Protein AF-A0A1X2GBZ3-F1 (afdb_monomer_lite)

InterPro domains:
  IPR006565 Bromodomain associated domain [PF07524] (2-74)
  IPR006565 Bromodomain associated domain [SM00576] (1-77)
  IPR009072 Histone-fold [G3DSA:1.10.20.10] (1-85)
  IPR037818 Transcription initiation factor TFIID subunit 8 [PTHR46338] (2-72)

pLDDT: mean 94.71, std 5.88, range [58.47, 98.38]

Foldseek 3Di:
DVVLLVVLLVVLVVVCVLVPDPDDDPVRSSVVSVVSVVVVVQLLVQLCVVCVVVVHRDGDPVSSQVSCVVVVHHPVVVVVCVVPRD

Secondary structure (DSSP, 8-state):
-HHHHHHHHHHHHHHHHHTT-S---HHHHHHHHHHHHHHHHHHHHHHHHHHHHTT-SS--HHHHHHHHHHTT--HHHHHHHHHHT-

Structure (mmCIF, N/CA/C/O backbone):
data_AF-A0A1X2GBZ3-F1
#
_entry.id   AF-A0A1X2GBZ3-F1
#
loop_
_atom_site.group_PDB
_atom_site.id
_atom_site.type_symbol
_atom_site.label_atom_id
_atom_site.label_alt_id
_atom_site.label_comp_id
_atom_site.label_asym_id
_atom_site.label_entity_id
_atom_site.label_seq_id
_atom_site.pdbx_PDB_ins_code
_atom_site.Cartn_x
_atom_site.Cartn_y
_atom_site.Cartn_z
_atom_site.occupancy
_atom_site.B_iso_or_equiv
_atom_site.auth_seq_id
_atom_site.auth_comp_id
_atom_site.auth_asym_id
_atom_site.auth_atom_id
_atom_site.pdbx_PDB_model_num
ATOM 1 N N . GLU A 1 1 ? -1.864 18.373 1.283 1.00 58.47 1 GLU A N 1
ATOM 2 C CA . GLU A 1 1 ? -1.743 17.131 2.078 1.00 58.47 1 GLU A CA 1
ATOM 3 C C . GLU A 1 1 ? -3.083 16.681 2.644 1.00 58.47 1 GLU A C 1
ATOM 5 O O . GLU A 1 1 ? -3.422 15.515 2.482 1.00 58.47 1 GLU A O 1
ATOM 10 N N . ASP A 1 2 ? -3.889 17.602 3.178 1.00 82.94 2 ASP A N 1
ATOM 11 C CA . ASP A 1 2 ? -5.175 17.300 3.828 1.00 82.94 2 ASP A CA 1
ATOM 12 C C . ASP A 1 2 ? -6.160 16.482 2.983 1.00 82.94 2 ASP A C 1
ATOM 14 O O . ASP A 1 2 ? -6.820 15.592 3.510 1.00 82.94 2 ASP A O 1
ATOM 18 N N . PHE A 1 3 ? -6.244 16.728 1.669 1.00 92.19 3 PHE A N 1
ATOM 19 C CA . PHE A 1 3 ? -7.151 15.977 0.793 1.00 92.19 3 PHE A CA 1
ATOM 20 C C . PHE A 1 3 ? -6.772 14.492 0.681 1.00 92.19 3 PHE A C 1
ATOM 22 O O . PHE A 1 3 ? -7.625 13.625 0.853 1.00 92.19 3 PHE A O 1
ATOM 29 N N . CYS A 1 4 ? -5.494 14.185 0.430 1.00 92.50 4 CYS A N 1
ATOM 30 C CA . CYS A 1 4 ? -5.029 12.800 0.324 1.00 92.50 4 CYS A CA 1
ATOM 31 C C . CYS A 1 4 ? -5.163 12.075 1.665 1.00 92.50 4 CYS A C 1
ATOM 33 O O . CYS A 1 4 ? -5.612 10.933 1.696 1.00 92.50 4 CYS A O 1
ATOM 35 N N . PHE A 1 5 ? -4.838 12.754 2.770 1.00 94.81 5 PHE A N 1
ATOM 36 C CA . PHE A 1 5 ? -5.051 12.209 4.108 1.00 94.81 5 PHE A CA 1
ATOM 37 C C . PHE A 1 5 ? -6.536 11.917 4.364 1.00 94.81 5 PHE A C 1
ATOM 39 O O . PHE A 1 5 ? -6.881 10.821 4.794 1.00 94.81 5 PHE A O 1
ATOM 46 N N . ALA A 1 6 ? -7.438 12.851 4.045 1.00 96.81 6 ALA A N 1
ATOM 47 C CA . ALA A 1 6 ? -8.877 12.657 4.214 1.00 96.81 6 ALA A CA 1
ATOM 48 C C . ALA A 1 6 ? -9.424 11.497 3.363 1.00 96.81 6 ALA A C 1
ATOM 50 O O . ALA A 1 6 ? -10.290 10.751 3.831 1.00 96.81 6 ALA A O 1
ATOM 51 N N . LEU A 1 7 ? -8.900 11.310 2.146 1.00 96.62 7 LEU A N 1
ATOM 52 C CA . LEU A 1 7 ? -9.250 10.177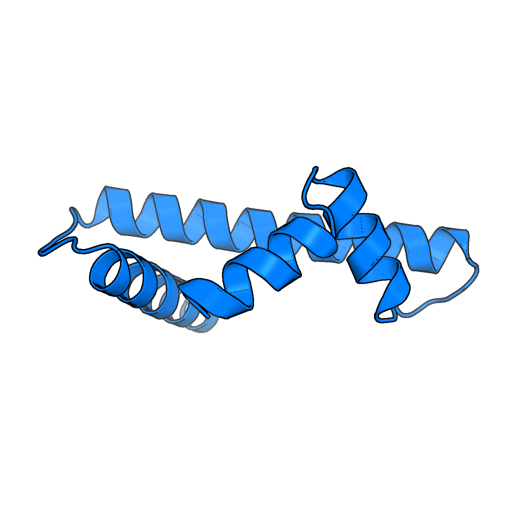 1.291 1.00 96.62 7 LEU A CA 1
ATOM 53 C C . LEU A 1 7 ? -8.785 8.855 1.912 1.00 96.62 7 LEU A C 1
ATOM 55 O O . LEU A 1 7 ? -9.599 7.958 2.107 1.00 96.62 7 LEU A O 1
ATOM 59 N N . LEU A 1 8 ? -7.510 8.761 2.302 1.00 96.88 8 LEU A N 1
ATOM 60 C CA . LEU A 1 8 ? -6.963 7.567 2.955 1.00 96.88 8 LEU A CA 1
ATOM 61 C C . LEU A 1 8 ? -7.685 7.250 4.265 1.00 96.88 8 LEU A C 1
ATOM 63 O O . LEU A 1 8 ? -7.951 6.085 4.560 1.00 96.88 8 LEU A O 1
ATOM 67 N N . ARG A 1 9 ? -8.054 8.280 5.030 1.00 97.06 9 ARG A N 1
ATOM 68 C CA . ARG A 1 9 ? -8.817 8.127 6.267 1.00 97.06 9 ARG A CA 1
ATOM 69 C C . ARG A 1 9 ? -10.200 7.566 5.989 1.00 97.06 9 ARG A C 1
ATOM 71 O O . ARG A 1 9 ? -10.625 6.636 6.665 1.00 97.06 9 ARG A O 1
ATOM 78 N N . THR A 1 10 ? -10.889 8.094 4.980 1.00 97.12 10 THR A N 1
ATOM 79 C CA . THR A 1 10 ? -12.187 7.567 4.536 1.00 97.12 10 THR A CA 1
ATOM 80 C C . THR A 1 10 ? -12.080 6.095 4.146 1.00 97.12 10 THR A C 1
ATOM 82 O O . THR A 1 10 ? -12.850 5.285 4.659 1.00 97.12 10 THR A O 1
ATOM 85 N N . SER A 1 11 ? -11.096 5.734 3.319 1.00 96.12 11 SER A N 1
ATOM 86 C CA . SER A 1 11 ? -10.870 4.345 2.907 1.00 96.12 11 SER A CA 1
ATOM 87 C C . SER A 1 11 ? -10.556 3.435 4.097 1.00 96.12 11 SER A C 1
ATOM 89 O O . SER A 1 11 ? -11.143 2.366 4.224 1.00 96.12 11 SER A O 1
ATOM 91 N N . SER A 1 12 ? -9.705 3.884 5.024 1.00 96.00 12 SER A N 1
ATOM 92 C CA . SER A 1 12 ? -9.359 3.125 6.236 1.00 96.00 12 SER A CA 1
ATOM 93 C C . SER A 1 12 ? -10.595 2.842 7.094 1.00 96.00 12 SER A C 1
ATOM 95 O O . SER A 1 12 ? -10.793 1.724 7.561 1.00 96.00 12 SER A O 1
ATOM 97 N N . LEU A 1 13 ? -11.469 3.839 7.270 1.00 96.38 13 LEU A N 1
ATOM 98 C CA . LEU A 1 13 ? -12.720 3.680 8.016 1.00 96.38 13 LEU A CA 1
ATOM 99 C C . LEU A 1 13 ? -13.713 2.749 7.309 1.00 96.38 13 LEU A C 1
ATOM 101 O O . LEU A 1 13 ? -14.413 1.991 7.978 1.00 96.38 13 LEU A O 1
ATOM 105 N N . GLN A 1 14 ? -13.780 2.788 5.976 1.00 94.94 14 GLN A N 1
ATOM 106 C CA . GLN A 1 14 ? -14.616 1.872 5.195 1.00 94.94 14 GLN A CA 1
ATOM 107 C C . GLN A 1 14 ? -14.141 0.421 5.336 1.00 94.94 14 GLN A C 1
ATOM 109 O O . GLN A 1 14 ? -14.972 -0.456 5.562 1.00 94.94 14 GLN A O 1
ATOM 114 N N . ILE A 1 15 ? -12.825 0.186 5.294 1.00 93.69 15 ILE A N 1
ATOM 115 C CA . ILE A 1 15 ? -12.223 -1.136 5.517 1.00 93.69 15 ILE A CA 1
ATOM 116 C C . ILE A 1 15 ? -12.520 -1.633 6.938 1.00 93.69 15 ILE A C 1
ATOM 118 O O . ILE A 1 15 ? -12.997 -2.751 7.108 1.00 93.69 15 ILE A O 1
ATOM 122 N N . LEU A 1 16 ? -12.322 -0.796 7.965 1.00 94.62 16 LEU A N 1
ATOM 123 C CA . LEU A 1 16 ? -12.651 -1.159 9.351 1.00 94.62 16 LEU A CA 1
ATOM 124 C C . LEU A 1 16 ? -14.134 -1.515 9.512 1.00 94.62 16 LEU A C 1
ATOM 126 O O . LEU A 1 16 ? -14.473 -2.494 10.174 1.00 94.62 16 LEU A O 1
ATOM 130 N N . LYS A 1 17 ? -15.028 -0.752 8.878 1.00 94.50 17 LYS A N 1
ATOM 131 C CA . LYS A 1 17 ? -16.461 -1.047 8.900 1.00 94.50 17 LYS A CA 1
ATOM 132 C C . LYS A 1 17 ? -16.781 -2.383 8.222 1.00 94.50 17 LYS A C 1
ATOM 134 O O . LYS A 1 17 ? -17.585 -3.139 8.759 1.00 94.50 17 LYS A O 1
ATOM 139 N N . ALA A 1 18 ? -16.164 -2.680 7.076 1.00 91.56 18 ALA A N 1
ATOM 140 C CA . ALA A 1 18 ? -16.324 -3.964 6.387 1.00 91.56 18 ALA A CA 1
ATOM 141 C C . ALA A 1 18 ? -15.815 -5.140 7.240 1.00 91.56 18 ALA A C 1
ATOM 143 O O . ALA A 1 18 ? -16.443 -6.192 7.270 1.00 91.56 18 ALA A O 1
ATOM 144 N N . ALA A 1 19 ? -14.756 -4.920 8.024 1.00 91.94 19 ALA A N 1
ATOM 145 C CA . ALA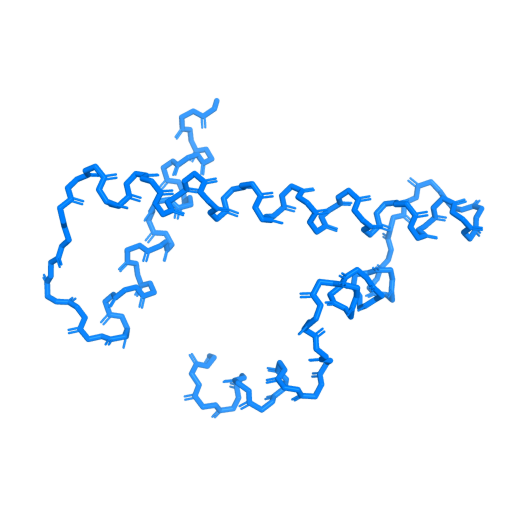 A 1 19 ? -14.235 -5.879 8.996 1.00 91.94 19 ALA A CA 1
ATOM 146 C C . ALA A 1 19 ? -15.090 -6.018 10.280 1.00 91.94 19 ALA A C 1
ATOM 148 O O . ALA A 1 19 ? -14.732 -6.786 11.171 1.00 91.94 19 ALA A O 1
ATOM 149 N N . GLY A 1 20 ? -16.206 -5.286 10.405 1.00 95.06 20 GLY A N 1
ATOM 150 C CA . GLY A 1 20 ? -17.151 -5.406 11.522 1.00 95.06 20 GLY A CA 1
ATOM 151 C C . GLY A 1 20 ? -16.912 -4.456 12.700 1.00 95.06 20 GLY A C 1
ATOM 152 O O . GLY A 1 20 ? -17.554 -4.608 13.738 1.00 95.06 20 GLY A O 1
ATOM 153 N N . PHE A 1 21 ? -16.027 -3.462 12.572 1.00 96.19 21 PHE A N 1
ATOM 154 C CA . PHE A 1 21 ? -15.860 -2.445 13.612 1.00 96.19 21 PHE A CA 1
ATOM 155 C C . PHE A 1 21 ? -17.027 -1.447 13.595 1.00 96.19 21 PHE A C 1
ATOM 157 O O . PHE A 1 21 ? -17.292 -0.790 12.587 1.00 96.19 21 PHE A O 1
ATOM 164 N N . GLU A 1 22 ? -17.691 -1.277 14.740 1.00 94.62 22 GLU A N 1
ATOM 165 C CA . GLU A 1 22 ? -18.787 -0.306 14.906 1.00 94.62 22 GLU A CA 1
ATOM 166 C C . GLU A 1 22 ? -18.288 1.130 15.130 1.00 94.62 22 GLU A C 1
ATOM 168 O O . GLU A 1 22 ? -19.002 2.100 14.870 1.00 94.62 22 GLU A O 1
ATOM 173 N N . GLY A 1 23 ? -17.046 1.281 15.590 1.00 92.00 23 GLY A N 1
ATOM 174 C CA . GLY A 1 23 ? -16.422 2.571 15.847 1.00 92.00 23 GLY A CA 1
ATOM 175 C C . GLY A 1 23 ? -14.922 2.446 16.078 1.00 92.00 23 GLY A C 1
ATOM 176 O O . GLY A 1 23 ? -14.401 1.370 16.367 1.00 92.00 23 GLY A O 1
ATOM 177 N N . VAL A 1 24 ? -14.220 3.568 15.945 1.00 95.56 24 VAL A N 1
ATOM 178 C CA . VAL A 1 24 ? -12.774 3.665 16.160 1.00 95.56 24 VAL A CA 1
ATOM 179 C C . VAL A 1 24 ? -12.447 5.006 16.808 1.00 95.56 24 VAL A C 1
ATOM 181 O O . VAL A 1 24 ? -13.062 6.029 16.500 1.00 95.56 24 VAL A O 1
ATOM 184 N N . GLU A 1 25 ? -11.486 5.002 17.726 1.00 97.38 25 GLU A N 1
ATOM 185 C CA . GLU A 1 25 ? -10.978 6.221 18.348 1.00 97.38 25 GLU A CA 1
ATOM 186 C C . GLU A 1 25 ? -10.241 7.086 17.304 1.00 97.38 25 GLU A C 1
ATOM 188 O O . GLU A 1 25 ? -9.587 6.584 16.388 1.00 97.38 25 GLU A O 1
ATOM 193 N N . SER A 1 26 ? -10.377 8.407 17.415 1.00 95.50 26 SER A N 1
ATOM 194 C CA . SER A 1 26 ? -9.876 9.371 16.431 1.00 95.50 26 SER A CA 1
ATOM 195 C C . SER A 1 26 ? -8.365 9.298 16.165 1.00 95.50 26 SER A C 1
ATOM 197 O O . SER A 1 26 ? -7.957 9.296 15.003 1.00 95.50 26 SER A O 1
ATOM 199 N N . GLY A 1 27 ? -7.541 9.206 17.208 1.00 97.44 27 GLY A N 1
ATOM 200 C CA . GLY A 1 27 ? -6.094 9.049 17.127 1.00 97.44 27 GLY A CA 1
ATOM 201 C C . GLY A 1 27 ? -5.696 7.715 16.508 1.00 97.44 27 GLY A C 1
ATOM 202 O O . GLY A 1 27 ? -4.801 7.683 15.671 1.00 97.44 27 GLY A O 1
ATOM 203 N N . SER A 1 28 ? -6.413 6.639 1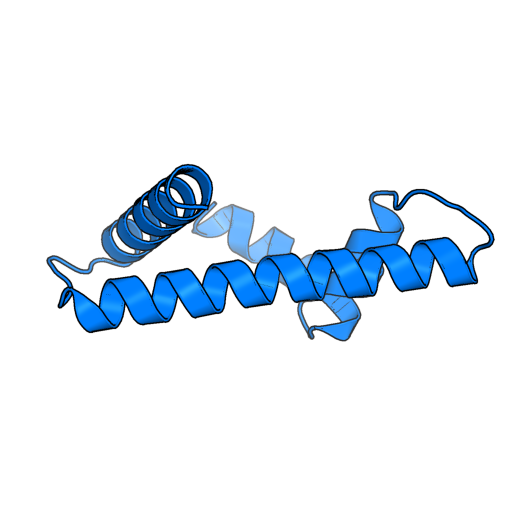6.826 1.00 96.69 28 SER A N 1
ATOM 204 C CA . SER A 1 28 ? -6.206 5.312 16.232 1.00 96.69 28 SER A CA 1
ATOM 205 C C . SER A 1 28 ? -6.518 5.308 14.732 1.00 96.69 28 SER A C 1
ATOM 207 O O . SER A 1 28 ? -5.736 4.790 13.936 1.00 96.69 28 SER A O 1
ATOM 209 N N . ALA A 1 29 ? -7.616 5.953 14.321 1.00 96.56 29 ALA A N 1
ATOM 210 C CA . ALA A 1 29 ? -7.959 6.116 12.908 1.00 96.56 29 ALA A CA 1
ATOM 211 C C . ALA A 1 29 ? -6.910 6.948 12.154 1.00 96.56 29 ALA A C 1
ATOM 213 O O . ALA A 1 29 ? -6.541 6.610 11.029 1.00 96.56 29 ALA A O 1
ATOM 214 N N . ASN A 1 30 ? -6.409 8.020 12.773 1.00 96.94 30 ASN A N 1
ATOM 215 C CA . ASN A 1 30 ? -5.370 8.858 12.180 1.00 96.94 30 ASN A CA 1
ATOM 216 C C . ASN A 1 30 ? -4.039 8.100 12.066 1.00 96.94 30 ASN A C 1
ATOM 218 O O . ASN A 1 30 ? -3.434 8.108 11.001 1.00 96.94 30 ASN A O 1
ATOM 222 N N . ALA A 1 31 ? -3.637 7.367 13.107 1.00 97.69 31 ALA A N 1
ATOM 223 C CA . ALA A 1 31 ? -2.429 6.547 13.086 1.00 97.69 31 ALA A CA 1
ATOM 224 C C . ALA A 1 31 ? -2.495 5.456 12.007 1.00 97.69 31 ALA A C 1
ATOM 226 O O . ALA A 1 31 ? -1.530 5.260 11.270 1.00 97.69 31 ALA A O 1
ATOM 227 N N . LEU A 1 32 ? -3.641 4.780 11.861 1.00 96.81 32 LEU A N 1
ATOM 228 C CA . LEU A 1 32 ? -3.843 3.805 10.788 1.00 96.81 32 LEU A CA 1
ATOM 229 C C . LEU A 1 32 ? -3.774 4.466 9.404 1.00 96.81 32 LEU A C 1
ATOM 231 O O . LEU A 1 32 ? -3.153 3.918 8.499 1.00 96.81 32 LEU A O 1
ATOM 235 N N . THR A 1 33 ? -4.353 5.660 9.254 1.00 97.12 33 THR A N 1
ATOM 236 C CA . THR A 1 33 ? -4.287 6.442 8.009 1.00 97.12 33 THR A CA 1
ATOM 237 C C . THR A 1 33 ? -2.842 6.793 7.646 1.00 97.12 33 THR A C 1
ATOM 239 O O . THR A 1 33 ? -2.444 6.644 6.491 1.00 97.12 33 THR A O 1
ATOM 242 N N . ASP A 1 34 ? -2.037 7.206 8.629 1.00 96.94 34 ASP A N 1
ATOM 243 C CA . ASP A 1 34 ? -0.617 7.509 8.435 1.00 96.94 34 ASP A CA 1
ATOM 244 C C . ASP A 1 34 ? 0.176 6.267 8.024 1.00 96.94 34 ASP A C 1
ATOM 246 O O . ASP A 1 34 ? 1.001 6.328 7.111 1.00 96.94 34 ASP A O 1
ATOM 250 N N . VAL A 1 35 ? -0.071 5.129 8.681 1.00 97.06 35 VAL A N 1
ATOM 251 C CA . VAL A 1 35 ? 0.552 3.847 8.321 1.00 97.06 35 VAL A CA 1
ATOM 252 C C . VAL A 1 35 ? 0.157 3.444 6.904 1.00 97.06 35 VAL A C 1
ATOM 254 O O . VAL A 1 35 ? 1.029 3.071 6.122 1.00 97.06 35 VAL A O 1
ATOM 257 N N . PHE A 1 36 ? -1.118 3.585 6.538 1.00 96.12 36 PHE A N 1
ATOM 258 C CA . PHE A 1 36 ? -1.591 3.258 5.198 1.00 96.12 36 PHE A CA 1
ATOM 259 C C . PHE A 1 36 ? -0.934 4.146 4.131 1.00 96.12 36 PHE A C 1
ATOM 261 O O . PHE A 1 36 ? -0.433 3.644 3.125 1.00 96.12 36 PHE A O 1
ATOM 268 N N . GLY A 1 37 ? -0.833 5.454 4.381 1.00 96.62 37 G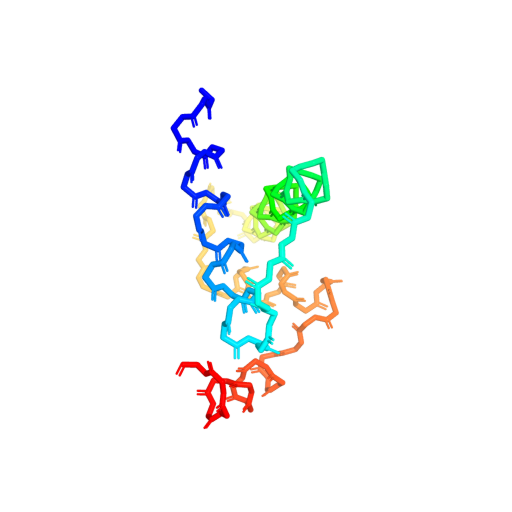LY A N 1
ATOM 269 C CA . GLY A 1 37 ? -0.123 6.380 3.497 1.00 96.62 37 GLY A CA 1
ATOM 270 C C . GLY A 1 37 ? 1.360 6.033 3.338 1.00 96.62 37 GLY A C 1
ATOM 271 O O . GLY A 1 37 ? 1.864 5.987 2.215 1.00 96.62 37 GLY A O 1
ATOM 272 N N . LYS A 1 38 ? 2.053 5.727 4.443 1.00 97.19 38 LYS A N 1
ATOM 273 C CA . LYS A 1 38 ? 3.462 5.294 4.421 1.00 97.19 38 LYS A CA 1
ATOM 274 C C . LYS A 1 38 ? 3.650 3.982 3.665 1.00 97.19 38 LYS A C 1
ATOM 276 O O . LYS A 1 38 ? 4.632 3.844 2.943 1.00 97.19 38 LYS A O 1
ATOM 281 N N . TYR A 1 39 ? 2.714 3.045 3.791 1.00 96.44 39 TYR A N 1
ATOM 282 C CA . TYR A 1 39 ? 2.755 1.785 3.058 1.00 96.44 39 TYR A CA 1
ATOM 283 C C . TYR A 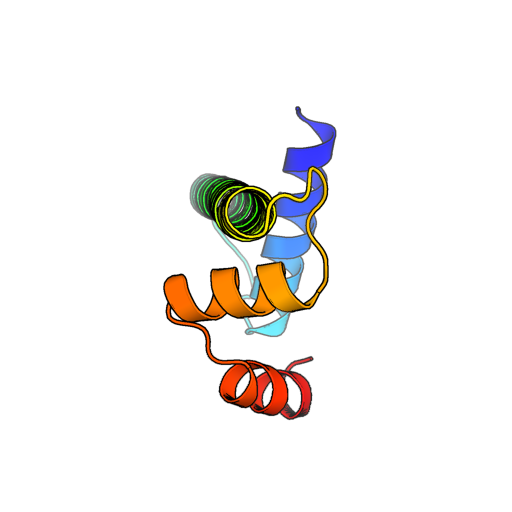1 39 ? 2.609 1.997 1.543 1.00 96.44 39 TYR A C 1
ATOM 285 O O . TYR A 1 39 ? 3.398 1.457 0.773 1.00 96.44 39 TYR A O 1
ATOM 293 N N . ILE A 1 40 ? 1.673 2.850 1.105 1.00 96.19 40 ILE A N 1
ATOM 294 C CA . ILE A 1 40 ? 1.520 3.201 -0.319 1.00 96.19 40 ILE A CA 1
ATOM 295 C C . ILE A 1 40 ? 2.795 3.859 -0.862 1.00 96.19 40 ILE A C 1
ATOM 297 O O . ILE A 1 40 ? 3.246 3.523 -1.956 1.00 96.19 40 ILE A O 1
ATOM 301 N N . GLN A 1 41 ? 3.398 4.779 -0.101 1.00 97.00 41 GLN A N 1
ATOM 302 C CA . GLN A 1 41 ? 4.664 5.414 -0.482 1.00 97.00 41 GLN A CA 1
ATOM 303 C C . GLN A 1 41 ? 5.802 4.397 -0.592 1.00 97.00 41 GLN A C 1
ATOM 305 O O . GLN A 1 41 ? 6.560 4.441 -1.561 1.00 97.00 41 GLN A O 1
ATOM 310 N N . LEU A 1 42 ? 5.895 3.471 0.367 1.00 98.00 42 LEU A N 1
ATOM 311 C CA . LEU A 1 42 ? 6.882 2.399 0.353 1.00 98.00 42 LEU A CA 1
ATOM 312 C C . LEU A 1 42 ? 6.723 1.547 -0.909 1.00 98.00 42 LEU A C 1
ATOM 314 O O . LEU A 1 42 ? 7.664 1.471 -1.693 1.00 98.00 42 LEU A O 1
ATOM 318 N N . LEU A 1 43 ? 5.524 1.020 -1.172 1.00 97.81 43 LEU A N 1
ATOM 319 C CA . LEU A 1 43 ? 5.248 0.209 -2.360 1.00 97.81 43 LEU A CA 1
ATOM 320 C C . LEU A 1 43 ? 5.570 0.956 -3.663 1.00 97.81 43 LEU A C 1
ATOM 322 O O . LEU A 1 43 ? 6.212 0.398 -4.553 1.00 97.81 43 LEU A O 1
ATOM 326 N N . ALA A 1 44 ? 5.170 2.226 -3.778 1.00 97.44 44 ALA A N 1
ATOM 327 C CA . ALA A 1 44 ? 5.469 3.044 -4.951 1.00 97.44 44 ALA A CA 1
ATOM 328 C C . ALA A 1 44 ? 6.981 3.243 -5.148 1.00 97.44 44 ALA A C 1
ATOM 330 O O . ALA A 1 44 ? 7.471 3.180 -6.278 1.00 97.44 44 ALA A O 1
ATOM 331 N N . SER A 1 45 ? 7.726 3.460 -4.059 1.00 98.00 45 SER A N 1
ATOM 332 C CA . SER A 1 45 ? 9.180 3.631 -4.101 1.00 98.00 45 SER A CA 1
ATOM 333 C C . SER A 1 45 ? 9.899 2.337 -4.490 1.00 98.00 45 SER A C 1
ATOM 335 O O . SER A 1 45 ? 10.743 2.364 -5.383 1.00 98.00 45 SER A O 1
ATOM 337 N N . THR A 1 46 ? 9.486 1.199 -3.923 1.00 98.12 46 THR A N 1
ATOM 338 C CA . THR A 1 46 ? 10.018 -0.127 -4.252 1.00 98.12 46 THR A CA 1
ATOM 339 C C . THR A 1 46 ? 9.740 -0.472 -5.716 1.00 98.12 46 THR A C 1
ATOM 341 O O . THR A 1 46 ? 10.655 -0.826 -6.454 1.00 98.12 46 THR A O 1
ATOM 344 N N . SER A 1 47 ? 8.509 -0.260 -6.190 1.00 98.25 47 SER A N 1
ATOM 345 C CA . SER A 1 47 ? 8.141 -0.493 -7.598 1.00 98.25 47 SER A CA 1
ATOM 346 C C . SER A 1 47 ? 8.934 0.409 -8.556 1.00 98.25 47 SER A C 1
ATOM 348 O O . SER A 1 47 ? 9.351 -0.004 -9.636 1.00 98.25 47 SER A O 1
ATOM 350 N N . SER A 1 48 ? 9.180 1.662 -8.166 1.00 98.12 48 SER A N 1
ATOM 351 C CA . SER A 1 48 ? 9.994 2.586 -8.966 1.00 98.12 48 SER A CA 1
ATOM 352 C C . SER A 1 48 ? 11.454 2.138 -9.053 1.00 98.12 48 SER A C 1
ATOM 354 O O . SER A 1 48 ? 12.088 2.315 -10.093 1.00 98.12 48 SER A O 1
ATOM 356 N N . GLU A 1 49 ? 11.983 1.530 -7.990 1.00 98.19 49 GLU A N 1
ATOM 357 C CA . GLU A 1 49 ? 13.337 0.982 -7.975 1.00 98.19 49 GLU A CA 1
ATOM 358 C C . GLU A 1 49 ? 13.470 -0.228 -8.909 1.00 98.19 49 GLU A C 1
ATOM 360 O O . GLU A 1 49 ? 14.404 -0.259 -9.711 1.00 98.19 49 GLU A O 1
ATOM 365 N N . TYR A 1 50 ? 12.505 -1.156 -8.918 1.00 98.31 50 TYR A N 1
ATOM 366 C CA . TYR A 1 50 ? 12.472 -2.255 -9.897 1.00 98.31 50 TYR A CA 1
ATOM 367 C C . TYR A 1 50 ? 12.448 -1.743 -11.343 1.00 98.31 50 TYR A C 1
ATOM 369 O O . TYR A 1 50 ? 13.241 -2.189 -12.182 1.00 98.31 50 TYR A O 1
ATOM 377 N N . ALA A 1 51 ? 11.634 -0.722 -11.625 1.00 98.38 51 ALA A N 1
ATOM 378 C CA . ALA A 1 51 ? 11.601 -0.094 -12.943 1.00 98.38 51 ALA A CA 1
ATOM 379 C C . ALA A 1 51 ? 12.968 0.497 -13.327 1.00 98.38 51 ALA A C 1
ATOM 381 O O . ALA A 1 51 ? 13.442 0.295 -14.451 1.00 98.38 51 ALA A O 1
ATOM 382 N N . ARG A 1 52 ? 13.629 1.176 -12.380 1.00 98.12 52 ARG A N 1
ATOM 383 C CA . ARG A 1 52 ? 14.956 1.776 -12.561 1.00 98.12 52 ARG A CA 1
ATOM 384 C C . ARG A 1 52 ? 16.031 0.719 -12.804 1.00 98.12 52 ARG A C 1
ATOM 386 O O . ARG A 1 52 ? 16.862 0.904 -13.693 1.00 98.12 52 ARG A O 1
ATOM 393 N N . LEU A 1 53 ? 16.002 -0.389 -12.062 1.00 97.69 53 LEU A N 1
ATOM 394 C CA . LEU A 1 53 ? 16.900 -1.533 -12.254 1.00 97.69 53 LEU A CA 1
ATOM 395 C C . LEU A 1 53 ? 16.704 -2.183 -13.632 1.00 97.69 53 LEU A C 1
ATOM 397 O O . LEU A 1 53 ? 17.672 -2.624 -14.247 1.00 97.69 53 LEU A O 1
ATOM 401 N N . ALA A 1 54 ? 15.481 -2.150 -14.166 1.00 97.44 54 ALA A N 1
ATOM 402 C CA . ALA A 1 54 ? 15.165 -2.560 -15.533 1.00 97.44 54 ALA A CA 1
ATOM 403 C C . ALA A 1 54 ? 15.492 -1.494 -16.606 1.00 97.44 54 ALA A C 1
ATOM 405 O O . ALA A 1 54 ? 15.126 -1.661 -17.771 1.00 97.44 54 ALA A O 1
ATOM 406 N N . GLY A 1 55 ? 16.145 -0.383 -16.242 1.00 98.00 55 GLY A N 1
ATOM 407 C CA . GLY A 1 55 ? 16.513 0.701 -17.160 1.00 98.00 55 GLY A CA 1
ATOM 408 C C . GLY A 1 55 ? 15.340 1.574 -17.622 1.00 98.00 55 GLY A C 1
ATOM 409 O O . GLY A 1 55 ? 15.474 2.320 -18.593 1.00 98.00 55 GLY A O 1
ATOM 410 N N . ARG A 1 56 ? 14.185 1.489 -16.953 1.00 97.94 56 ARG A N 1
ATOM 411 C CA . ARG A 1 56 ? 12.977 2.268 -17.256 1.00 97.94 56 ARG A CA 1
ATOM 412 C C . ARG A 1 56 ? 12.812 3.419 -16.267 1.00 97.94 56 ARG A C 1
ATOM 414 O O . ARG A 1 56 ? 13.205 3.334 -15.111 1.00 97.94 56 ARG A O 1
ATOM 421 N N . SER A 1 57 ? 12.194 4.505 -16.727 1.00 95.44 57 SER A N 1
ATOM 422 C CA . SER A 1 57 ? 11.868 5.674 -15.895 1.00 95.44 57 SER A CA 1
ATOM 423 C C . SER A 1 57 ? 10.480 5.611 -15.256 1.00 95.44 57 SER A C 1
ATOM 425 O O . SER A 1 57 ? 10.179 6.412 -14.378 1.00 95.44 57 SER A O 1
ATOM 427 N N . HIS A 1 58 ? 9.632 4.682 -15.703 1.00 95.94 58 HIS A N 1
ATOM 428 C CA . HIS A 1 58 ? 8.264 4.521 -15.225 1.00 95.94 58 HIS A CA 1
ATOM 429 C C . HIS A 1 58 ? 8.008 3.056 -14.879 1.00 95.94 58 HIS A C 1
ATOM 431 O O . HIS A 1 58 ? 8.343 2.156 -15.664 1.00 95.94 58 HIS A O 1
ATOM 437 N N . ALA A 1 59 ? 7.395 2.846 -13.715 1.00 97.31 59 ALA A N 1
ATOM 438 C CA . ALA A 1 59 ? 6.939 1.538 -13.277 1.00 97.31 59 ALA A CA 1
ATOM 439 C C . ALA A 1 59 ? 5.765 1.042 -14.130 1.00 97.31 59 ALA A C 1
ATOM 441 O O . ALA A 1 59 ? 4.933 1.822 -14.598 1.00 97.31 59 ALA A O 1
ATOM 442 N N . ASN A 1 60 ? 5.715 -0.269 -14.334 1.00 97.38 60 ASN A N 1
ATOM 443 C CA . ASN A 1 60 ? 4.602 -0.992 -14.927 1.00 97.38 60 ASN A CA 1
ATOM 444 C C . ASN A 1 60 ? 4.010 -1.971 -13.897 1.00 97.38 60 ASN A C 1
ATOM 446 O O . ASN A 1 60 ? 4.457 -2.042 -12.755 1.00 97.38 60 ASN A O 1
ATOM 450 N N . ALA A 1 61 ? 2.997 -2.736 -14.304 1.00 96.56 61 ALA A N 1
ATOM 451 C CA . ALA A 1 61 ? 2.329 -3.679 -13.411 1.00 96.56 61 ALA A CA 1
ATOM 452 C C . ALA A 1 61 ? 3.263 -4.764 -12.841 1.00 96.56 61 ALA A C 1
ATOM 454 O O . ALA A 1 61 ? 3.071 -5.175 -11.703 1.00 96.56 61 ALA A O 1
ATOM 455 N N . LEU A 1 62 ? 4.277 -5.209 -13.593 1.00 96.81 62 LEU A N 1
ATOM 456 C CA . LEU A 1 62 ? 5.221 -6.223 -13.116 1.00 96.81 62 LEU A CA 1
ATOM 457 C C . LEU A 1 62 ? 6.130 -5.671 -12.015 1.00 96.81 62 LEU A C 1
ATOM 459 O O . LEU A 1 62 ? 6.352 -6.363 -11.034 1.00 96.81 62 LEU A O 1
ATOM 463 N N . ASP A 1 63 ? 6.550 -4.407 -12.107 1.00 98.00 63 ASP A N 1
ATOM 464 C CA . ASP A 1 63 ? 7.325 -3.778 -11.028 1.00 98.00 63 ASP A CA 1
ATOM 465 C C . ASP A 1 63 ? 6.518 -3.658 -9.730 1.00 98.00 63 ASP A C 1
ATOM 467 O O . ASP A 1 63 ? 7.072 -3.740 -8.638 1.00 98.00 63 ASP A O 1
ATOM 471 N N . VAL A 1 64 ? 5.199 -3.459 -9.846 1.00 97.44 64 VAL A N 1
ATOM 472 C CA . VAL A 1 64 ? 4.292 -3.449 -8.689 1.00 97.44 64 VAL A CA 1
ATOM 473 C C . VAL A 1 64 ? 4.159 -4.847 -8.096 1.00 97.44 64 VAL A C 1
ATOM 475 O O . VAL A 1 64 ? 4.150 -4.983 -6.877 1.00 97.44 64 VAL A O 1
ATOM 478 N N . VAL A 1 65 ? 4.095 -5.888 -8.932 1.00 97.06 65 VAL A N 1
ATOM 479 C CA . VAL A 1 65 ? 4.110 -7.284 -8.469 1.00 97.06 65 VAL A CA 1
ATOM 480 C C . VAL A 1 65 ? 5.421 -7.601 -7.749 1.00 97.06 65 VAL A C 1
ATOM 482 O O . VAL A 1 65 ? 5.387 -8.168 -6.660 1.00 97.06 65 VAL A O 1
ATOM 485 N N . ASP A 1 66 ? 6.563 -7.191 -8.300 1.00 97.06 66 ASP A N 1
ATOM 486 C CA . ASP A 1 66 ? 7.869 -7.368 -7.660 1.00 97.06 66 ASP A CA 1
ATOM 487 C C . ASP A 1 66 ? 7.952 -6.594 -6.334 1.00 97.06 66 ASP A C 1
ATOM 489 O O . ASP A 1 66 ? 8.386 -7.139 -5.318 1.00 97.06 66 ASP A O 1
ATOM 493 N N . GLY A 1 67 ? 7.437 -5.361 -6.302 1.00 97.19 67 GLY A N 1
ATOM 494 C CA . GLY A 1 67 ? 7.341 -4.565 -5.082 1.00 97.19 67 GLY A CA 1
ATOM 495 C C . GLY A 1 67 ? 6.449 -5.194 -4.008 1.00 97.19 67 GLY A C 1
ATOM 496 O O . GLY A 1 67 ? 6.826 -5.213 -2.840 1.00 97.19 67 GLY A O 1
ATOM 497 N N . LEU A 1 68 ? 5.292 -5.750 -4.380 1.00 96.62 68 LEU A N 1
ATOM 498 C CA . LEU A 1 68 ? 4.420 -6.483 -3.456 1.00 96.62 68 LEU A CA 1
ATOM 499 C C . LEU A 1 68 ? 5.115 -7.735 -2.910 1.00 96.62 68 LEU A C 1
ATOM 501 O O . LEU A 1 68 ? 5.111 -7.941 -1.696 1.00 96.62 68 LEU A O 1
ATOM 505 N N . ASN A 1 69 ? 5.774 -8.512 -3.776 1.00 96.69 69 ASN A N 1
ATOM 506 C CA . ASN A 1 69 ? 6.522 -9.704 -3.373 1.00 96.69 69 ASN A CA 1
ATOM 507 C C . ASN A 1 69 ? 7.631 -9.363 -2.363 1.00 96.69 69 ASN A C 1
ATOM 509 O O . ASN A 1 69 ? 7.789 -10.066 -1.365 1.00 96.69 69 ASN A O 1
ATOM 513 N N . GLU A 1 70 ? 8.372 -8.270 -2.572 1.00 96.44 70 GLU A N 1
ATOM 514 C CA . GLU A 1 70 ? 9.392 -7.798 -1.624 1.00 96.44 70 GLU A CA 1
ATOM 515 C C . GLU A 1 70 ? 8.786 -7.387 -0.274 1.00 96.44 70 GLU A C 1
ATOM 517 O O . GLU A 1 70 ? 9.348 -7.670 0.785 1.00 96.44 70 GLU A O 1
ATOM 522 N N . LEU A 1 71 ? 7.587 -6.801 -0.296 1.00 94.75 71 L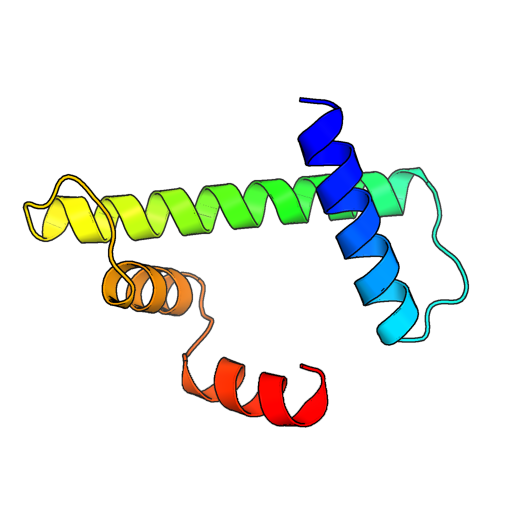EU A N 1
ATOM 523 C CA . LEU A 1 71 ? 6.802 -6.484 0.900 1.00 94.75 71 LEU A CA 1
ATOM 524 C C . LEU A 1 71 ? 6.039 -7.696 1.465 1.00 94.75 71 LEU A C 1
ATOM 526 O O . LEU A 1 71 ? 5.159 -7.524 2.308 1.00 94.75 71 LEU A O 1
ATOM 530 N N . SER A 1 72 ? 6.409 -8.914 1.052 1.00 94.25 72 SER A N 1
ATOM 531 C CA . SER A 1 72 ? 5.843 -10.188 1.516 1.00 94.25 72 SER A CA 1
ATOM 532 C C . SER A 1 72 ? 4.352 -10.378 1.207 1.00 94.25 72 SER A C 1
ATOM 534 O O . SER A 1 72 ? 3.670 -11.119 1.914 1.00 94.25 72 SER A O 1
ATOM 536 N N . ILE A 1 73 ? 3.850 -9.732 0.150 1.00 95.31 73 ILE A N 1
ATOM 537 C CA . ILE A 1 73 ? 2.528 -9.984 -0.432 1.00 95.31 73 ILE A CA 1
ATOM 538 C C . ILE A 1 73 ? 2.729 -10.679 -1.775 1.00 95.31 73 ILE A C 1
ATOM 540 O O . ILE A 1 73 ? 3.129 -10.055 -2.756 1.00 95.31 73 ILE A O 1
ATOM 544 N N . ASP A 1 74 ? 2.440 -11.974 -1.829 1.00 93.75 74 ASP A N 1
ATOM 545 C CA . ASP A 1 74 ? 2.463 -12.714 -3.084 1.00 93.75 74 ASP A CA 1
ATOM 546 C C . ASP A 1 74 ? 1.167 -12.506 -3.886 1.00 93.75 74 ASP A C 1
ATOM 548 O O . ASP A 1 74 ? 0.084 -12.301 -3.339 1.00 93.75 74 ASP A O 1
ATOM 552 N N . LEU A 1 75 ? 1.261 -12.577 -5.216 1.00 92.25 75 LEU A N 1
ATOM 553 C CA . LEU A 1 75 ? 0.112 -12.320 -6.092 1.00 92.25 75 LEU A CA 1
ATOM 554 C C . LEU A 1 75 ? -1.038 -13.319 -5.885 1.00 92.25 75 LEU A C 1
ATOM 556 O O . LEU A 1 75 ? -2.196 -12.972 -6.107 1.00 92.25 75 LEU A O 1
ATOM 560 N N . LYS A 1 76 ? -0.731 -14.547 -5.458 1.00 93.44 76 LYS A N 1
ATOM 561 C CA . LYS A 1 76 ? -1.742 -15.582 -5.256 1.00 93.44 76 LYS A CA 1
ATOM 562 C C . LYS A 1 76 ? -2.570 -15.309 -4.004 1.00 93.44 76 LYS A C 1
ATOM 564 O O . LYS A 1 76 ? -3.789 -15.391 -4.074 1.00 93.44 76 LYS A O 1
ATOM 569 N N . SER A 1 77 ? -1.944 -14.929 -2.891 1.00 93.31 77 SER A N 1
ATOM 570 C CA . SER A 1 77 ? -2.694 -14.537 -1.693 1.00 93.31 77 SER A CA 1
ATOM 571 C C . SER A 1 77 ? -3.565 -13.302 -1.931 1.00 93.31 77 SER A C 1
ATOM 573 O O . SER A 1 77 ? -4.672 -13.227 -1.399 1.00 93.31 77 SER A O 1
ATOM 575 N N . LEU A 1 78 ? -3.120 -12.368 -2.779 1.00 91.81 78 LEU A N 1
ATOM 576 C CA . LEU A 1 78 ? -3.946 -11.236 -3.201 1.00 91.81 78 LEU A CA 1
ATOM 577 C C . LEU A 1 78 ? -5.159 -11.677 -4.041 1.00 91.81 78 LEU A C 1
ATOM 579 O O . LEU A 1 78 ? -6.257 -11.162 -3.838 1.00 91.81 78 LEU A O 1
ATOM 583 N N . GLU A 1 79 ? -4.979 -12.624 -4.966 1.00 93.19 79 GLU A N 1
ATOM 584 C CA . GLU A 1 79 ? -6.079 -13.210 -5.745 1.00 93.19 79 GLU A CA 1
ATOM 585 C C . GLU A 1 79 ? -7.093 -13.924 -4.841 1.00 93.19 79 GLU A C 1
ATOM 587 O O . GLU A 1 79 ? -8.297 -13.702 -4.979 1.00 93.19 79 GLU A O 1
ATOM 592 N N . ASP A 1 80 ? -6.614 -14.725 -3.887 1.00 94.38 80 ASP A N 1
ATOM 593 C CA . ASP A 1 80 ? -7.460 -15.424 -2.919 1.00 94.38 80 ASP A CA 1
ATOM 594 C C . ASP A 1 80 ? -8.264 -14.422 -2.068 1.00 94.38 80 ASP A C 1
ATOM 596 O O . ASP A 1 80 ? -9.465 -14.600 -1.861 1.00 94.38 80 ASP A O 1
ATOM 600 N N . TRP A 1 81 ? -7.635 -13.327 -1.623 1.00 91.31 81 TRP A N 1
ATOM 601 C CA . TRP A 1 81 ? -8.305 -12.271 -0.859 1.00 91.31 81 TRP A CA 1
ATOM 602 C C . TRP A 1 81 ? -9.406 -11.567 -1.665 1.00 91.31 81 TRP A C 1
ATOM 604 O O . TRP A 1 81 ? -10.508 -11.369 -1.151 1.00 91.31 81 TRP A O 1
ATOM 614 N N . LEU A 1 82 ? -9.155 -11.256 -2.943 1.00 91.31 82 LEU A N 1
ATOM 615 C CA . LEU A 1 82 ? -10.144 -10.620 -3.825 1.00 91.31 82 LEU A CA 1
ATOM 616 C C . LEU A 1 82 ? -11.416 -11.460 -4.006 1.00 91.31 82 LEU A C 1
ATOM 618 O O . LEU A 1 82 ? -12.482 -10.906 -4.253 1.00 91.31 82 LEU A O 1
ATOM 622 N N . GLN A 1 83 ? -11.327 -12.787 -3.895 1.00 92.50 83 GLN A N 1
ATOM 623 C CA . GLN A 1 83 ? -12.495 -13.666 -4.002 1.00 92.50 83 GLN A CA 1
ATOM 624 C C . GLN A 1 83 ? -13.356 -13.688 -2.732 1.00 92.50 83 GLN A C 1
ATOM 626 O O . GLN A 1 83 ? -14.523 -14.078 -2.803 1.00 92.50 83 GLN A O 1
ATOM 631 N N . VAL A 1 84 ? -12.789 -13.314 -1.583 1.00 87.06 84 VAL A N 1
ATOM 632 C CA . VAL A 1 84 ? -13.453 -13.394 -0.274 1.00 87.06 84 VAL A CA 1
ATOM 633 C C . VAL A 1 84 ? -13.961 -12.027 0.176 1.00 87.06 84 VAL A C 1
ATOM 635 O O . VAL A 1 84 ? -15.127 -11.909 0.549 1.00 87.06 84 VAL A O 1
ATOM 638 N N . ASP A 1 85 ? -13.103 -11.009 0.110 1.00 80.44 85 ASP A N 1
ATOM 639 C CA . ASP A 1 85 ? -13.316 -9.700 0.742 1.00 80.44 85 ASP A CA 1
ATOM 640 C C . ASP A 1 85 ? -13.269 -8.512 -0.249 1.00 80.44 85 ASP A C 1
ATOM 642 O O . ASP A 1 85 ? -13.495 -7.370 0.164 1.00 80.44 85 ASP A O 1
ATOM 646 N N . GLY A 1 86 ? -12.933 -8.767 -1.524 1.00 65.94 86 GLY A N 1
ATOM 647 C CA . GLY A 1 86 ? -12.676 -7.765 -2.574 1.00 65.94 86 GLY A CA 1
ATOM 648 C C . GLY A 1 86 ? -13.898 -7.117 -3.219 1.00 65.94 86 GLY A C 1
ATOM 649 O O . GLY A 1 86 ? -14.973 -7.755 -3.296 1.00 65.94 86 GLY A O 1
#

Sequence (86 aa):
EDFCFALLRTSSLQILKAAGFEGVESGSANALTDVFGKYIQLLASTSSEYARLAGRSHANALDVVDGLNELSIDLKSLEDWLQVDG

Organism: NCBI:txid101127

Radius of gyration: 15.26 Å; chains: 1; bounding box: 36×33×36 Å